Protein AF-A0A523Y2T8-F1 (afdb_monomer)

Radius of gyration: 13.85 Å; Cα contacts (8 Å, |Δi|>4): 231; chains: 1; bounding box: 34×37×37 Å

pLDDT: mean 83.24, std 12.33, range [34.12, 94.75]

Solvent-accessible surface area (backbone atoms only — not comparable to full-atom values): 6617 Å² total; per-residue (Å²): 135,90,60,98,78,76,68,60,61,27,39,35,57,41,94,87,45,48,75,43,42,19,54,47,38,13,48,10,80,31,60,77,90,44,76,58,39,51,42,73,76,41,52,96,28,22,53,56,77,61,41,58,32,53,87,90,57,58,82,54,63,56,59,65,64,44,72,39,52,80,44,52,70,37,52,63,50,28,36,47,69,48,35,74,79,51,95,49,68,71,67,72,93,48,26,51,23,34,30,31,31,27,69,92,77,43,34,33,33,36,81,88,46,58,61,132

Mean predicted aligned error: 6.36 Å

Foldseek 3Di:
DDDPVPDAQKWWQDPQQDTDGQLCQQCLVDDVVSVSHGDPPDDPSHFDHWDFADCVDAVQQPHGGQTDGPQFDHWDAFQLVNCVVDPHDYDPVRRQFIWTAGPVGIIITGPPHGDD

Structure (mmCIF, N/CA/C/O backbone):
data_AF-A0A523Y2T8-F1
#
_entry.id   AF-A0A523Y2T8-F1
#
loop_
_atom_site.group_PDB
_atom_site.id
_atom_site.type_symbol
_atom_site.label_atom_id
_atom_site.label_alt_id
_atom_site.label_comp_id
_atom_site.label_asym_id
_atom_site.label_entity_id
_atom_site.label_seq_id
_atom_site.pdbx_PDB_ins_code
_atom_site.Cartn_x
_atom_site.Cartn_y
_atom_site.Cartn_z
_atom_site.occupancy
_atom_site.B_iso_or_equiv
_atom_site.auth_seq_id
_atom_site.auth_comp_id
_atom_site.auth_asym_id
_atom_site.auth_atom_id
_atom_site.pdbx_PDB_model_num
ATOM 1 N N . MET A 1 1 ? 5.881 -22.801 -10.864 1.00 34.12 1 MET A N 1
ATOM 2 C CA . MET A 1 1 ? 5.944 -23.377 -9.504 1.00 34.12 1 MET A CA 1
ATOM 3 C C . MET A 1 1 ? 5.250 -22.388 -8.583 1.00 34.12 1 MET A C 1
ATOM 5 O O . MET A 1 1 ? 5.786 -21.308 -8.405 1.00 34.12 1 MET A O 1
ATOM 9 N N . HIS A 1 2 ? 4.042 -22.695 -8.105 1.00 41.12 2 HIS A N 1
ATOM 10 C CA . HIS A 1 2 ? 3.330 -21.857 -7.131 1.00 41.12 2 HIS A CA 1
ATOM 11 C C . HIS A 1 2 ? 3.760 -22.307 -5.731 1.00 41.12 2 HIS A C 1
ATOM 13 O O . HIS A 1 2 ? 3.395 -23.403 -5.299 1.00 41.12 2 HIS A O 1
ATOM 19 N N . ASN A 1 3 ? 4.606 -21.519 -5.069 1.00 38.88 3 ASN A N 1
ATOM 20 C CA . ASN A 1 3 ? 5.021 -21.781 -3.693 1.00 38.88 3 ASN A CA 1
ATOM 21 C C . ASN A 1 3 ? 3.947 -21.259 -2.736 1.00 38.88 3 ASN A C 1
ATOM 23 O O . ASN A 1 3 ? 3.418 -20.173 -2.915 1.00 38.88 3 ASN A O 1
ATOM 27 N N . LYS A 1 4 ? 3.650 -22.027 -1.688 1.00 43.31 4 LYS A N 1
ATOM 28 C CA . LYS A 1 4 ? 2.615 -21.754 -0.673 1.00 43.31 4 LYS A CA 1
ATOM 29 C C . LYS A 1 4 ? 2.871 -20.520 0.225 1.00 43.31 4 LYS A C 1
ATOM 31 O O . LYS A 1 4 ? 2.122 -20.316 1.174 1.00 43.31 4 LYS A O 1
ATOM 36 N N . ASP A 1 5 ? 3.850 -19.679 -0.109 1.00 51.97 5 ASP A N 1
ATOM 37 C CA . ASP A 1 5 ? 4.133 -18.368 0.505 1.00 51.97 5 ASP A CA 1
ATOM 38 C C . ASP A 1 5 ? 3.603 -17.188 -0.344 1.00 51.97 5 ASP A C 1
ATOM 40 O O . ASP A 1 5 ? 4.028 -16.046 -0.191 1.00 51.97 5 ASP A O 1
ATOM 44 N N . ASP A 1 6 ? 2.651 -17.452 -1.245 1.00 68.31 6 ASP A N 1
ATOM 45 C CA . ASP A 1 6 ? 2.095 -16.512 -2.234 1.00 68.31 6 ASP A CA 1
ATOM 46 C C . ASP A 1 6 ? 1.113 -15.476 -1.646 1.00 68.31 6 ASP A C 1
ATOM 48 O O . ASP A 1 6 ? 0.107 -15.108 -2.253 1.00 68.31 6 ASP A O 1
ATOM 52 N N . LYS A 1 7 ? 1.342 -15.020 -0.410 1.00 82.94 7 LYS A N 1
ATOM 53 C CA . LYS A 1 7 ? 0.533 -13.929 0.140 1.00 82.94 7 LYS A CA 1
ATOM 54 C C . LYS A 1 7 ? 1.023 -12.601 -0.433 1.00 82.94 7 LYS A C 1
ATOM 56 O O . LYS A 1 7 ? 2.237 -12.380 -0.479 1.00 82.94 7 LYS A O 1
ATOM 61 N N . PRO A 1 8 ? 0.110 -11.717 -0.864 1.00 89.38 8 PRO A N 1
ATOM 62 C CA . PRO A 1 8 ? 0.496 -10.414 -1.375 1.00 89.38 8 PRO A CA 1
ATOM 63 C C . PRO A 1 8 ? 1.223 -9.617 -0.291 1.00 89.38 8 PRO A C 1
ATOM 65 O O . PRO A 1 8 ? 0.806 -9.620 0.870 1.00 89.38 8 PRO A O 1
ATOM 68 N N . GLN A 1 9 ? 2.302 -8.932 -0.668 1.00 92.00 9 GLN A N 1
ATOM 69 C CA . GLN A 1 9 ? 3.004 -8.019 0.244 1.00 92.00 9 GLN A CA 1
ATOM 70 C C . GLN A 1 9 ? 2.264 -6.687 0.374 1.00 92.00 9 GLN A C 1
ATOM 72 O O . GLN A 1 9 ? 2.370 -6.011 1.391 1.00 92.00 9 GLN A O 1
ATOM 77 N N . ALA A 1 10 ? 1.480 -6.328 -0.639 1.00 93.88 10 ALA A N 1
ATOM 78 C CA . ALA A 1 10 ? 0.601 -5.174 -0.624 1.00 93.88 10 ALA A CA 1
ATOM 79 C C . ALA A 1 10 ? -0.665 -5.463 -1.434 1.00 93.88 10 ALA A C 1
ATOM 81 O O . ALA A 1 10 ? -0.653 -6.243 -2.387 1.00 93.88 10 ALA A O 1
ATOM 82 N N . LEU A 1 11 ? -1.755 -4.807 -1.051 1.00 94.56 11 LEU A N 1
ATOM 83 C CA . LEU A 1 11 ? -3.003 -4.773 -1.801 1.00 94.56 11 LEU A CA 1
ATOM 84 C C . LEU A 1 11 ? -3.244 -3.337 -2.255 1.00 94.56 11 LEU A C 1
ATOM 86 O O . LEU A 1 11 ? -3.333 -2.429 -1.431 1.00 94.56 11 LEU A O 1
ATOM 90 N N . PHE A 1 12 ? -3.345 -3.140 -3.561 1.00 93.25 12 PHE A N 1
ATOM 91 C CA . PHE A 1 12 ? -3.583 -1.851 -4.190 1.00 93.25 12 PHE A CA 1
ATOM 92 C C . PHE A 1 12 ? -5.080 -1.568 -4.269 1.00 93.25 12 PHE A C 1
ATOM 94 O O . PHE A 1 12 ? -5.849 -2.404 -4.744 1.00 93.25 12 PHE A O 1
ATOM 101 N N . LEU A 1 13 ? -5.464 -0.379 -3.813 1.00 92.56 13 LEU A N 1
ATOM 102 C CA . LEU A 1 13 ? -6.831 0.121 -3.750 1.00 92.56 13 LEU A CA 1
ATOM 103 C C . LEU A 1 13 ? -7.143 0.912 -5.028 1.00 92.56 13 LEU A C 1
ATOM 105 O O . LEU A 1 13 ? -6.472 1.908 -5.316 1.00 92.56 13 LEU A O 1
ATOM 109 N N . PHE A 1 14 ? -8.153 0.491 -5.789 1.00 89.00 14 PHE A N 1
ATOM 110 C CA . PHE A 1 14 ? -8.573 1.179 -7.011 1.00 89.00 14 PHE A CA 1
ATOM 111 C C . PHE A 1 14 ? -9.880 1.960 -6.825 1.00 89.00 14 PHE A C 1
ATOM 113 O O . PHE A 1 14 ? -10.778 1.492 -6.130 1.00 89.00 14 PHE A O 1
ATOM 120 N N . PRO A 1 15 ? -10.057 3.114 -7.499 1.00 84.81 15 PRO A N 1
ATOM 121 C CA . PRO A 1 15 ? -11.262 3.940 -7.363 1.00 84.81 15 PRO A CA 1
ATOM 122 C C . PRO A 1 15 ? -12.584 3.248 -7.726 1.00 84.81 15 PRO A C 1
ATOM 124 O O . PRO A 1 15 ? -13.643 3.758 -7.392 1.00 84.81 15 PRO A O 1
ATOM 127 N N . ASP A 1 16 ? -12.545 2.110 -8.419 1.00 86.44 16 ASP A N 1
ATOM 128 C CA . ASP A 1 16 ? -13.718 1.289 -8.737 1.00 86.44 16 ASP A CA 1
ATOM 129 C C . ASP A 1 16 ? -14.011 0.211 -7.672 1.00 86.44 16 ASP A C 1
ATOM 131 O O . ASP A 1 16 ? -14.852 -0.661 -7.887 1.00 86.44 16 ASP A O 1
ATOM 135 N N . GLY A 1 17 ? -13.311 0.248 -6.533 1.00 86.81 17 GLY A N 1
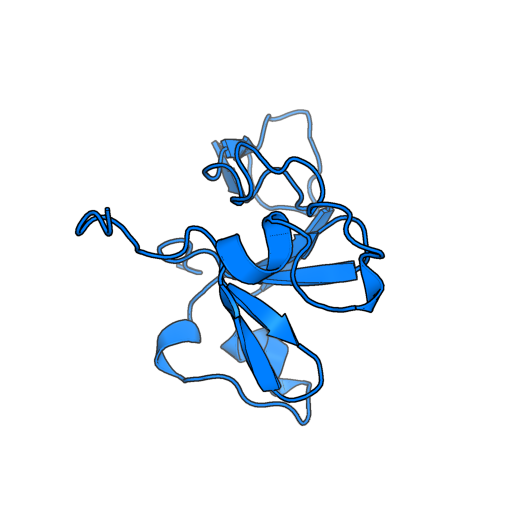ATOM 136 C CA . GLY A 1 17 ? -13.433 -0.716 -5.437 1.00 86.81 17 GLY A CA 1
ATOM 137 C C . GLY A 1 17 ? -12.663 -2.012 -5.650 1.00 86.81 17 GLY A C 1
ATOM 138 O O . GLY A 1 17 ? -12.728 -2.908 -4.807 1.00 86.81 17 GLY A O 1
ATOM 139 N N . LYS A 1 18 ? -11.913 -2.144 -6.751 1.00 90.06 18 LYS A N 1
ATOM 140 C CA . LYS A 1 18 ? -11.070 -3.320 -6.960 1.00 90.06 18 LYS A CA 1
ATOM 141 C C . LYS A 1 18 ? -9.851 -3.304 -6.050 1.00 90.06 18 LYS A C 1
ATOM 143 O O . LYS A 1 18 ? -9.262 -2.264 -5.752 1.00 90.06 18 LYS A O 1
ATOM 148 N N . LEU A 1 19 ? -9.447 -4.513 -5.681 1.00 91.38 19 LEU A N 1
ATOM 149 C CA . LEU A 1 19 ? -8.190 -4.801 -5.012 1.00 91.38 19 LEU A CA 1
ATOM 150 C C . LEU A 1 19 ? -7.310 -5.612 -5.950 1.00 91.38 19 LEU A C 1
ATOM 152 O O . LEU A 1 19 ? -7.730 -6.673 -6.413 1.00 91.38 19 LEU A O 1
ATOM 156 N N . LEU A 1 20 ? -6.094 -5.135 -6.201 1.00 91.81 20 LEU A N 1
ATOM 157 C CA . LEU A 1 20 ? -5.081 -5.904 -6.922 1.00 91.81 20 LEU A CA 1
ATOM 158 C C . LEU A 1 20 ? -3.911 -6.224 -5.998 1.00 91.81 20 LEU A C 1
ATOM 160 O O . LEU A 1 20 ? -3.505 -5.397 -5.184 1.00 91.81 20 LEU A O 1
ATOM 164 N N . SER A 1 21 ? -3.367 -7.428 -6.126 1.00 92.44 21 SER A N 1
ATOM 165 C CA . SER A 1 21 ? -2.155 -7.824 -5.418 1.00 92.44 21 SER A CA 1
ATOM 166 C C . SER A 1 21 ? -0.919 -7.136 -5.992 1.00 92.44 21 SER A C 1
ATOM 168 O O . SER A 1 21 ? -0.905 -6.655 -7.130 1.00 92.44 21 SER A O 1
ATOM 170 N N . ASP A 1 22 ? 0.141 -7.098 -5.192 1.00 91.81 22 ASP A N 1
ATOM 171 C CA . ASP A 1 22 ? 1.396 -6.478 -5.582 1.00 91.81 22 ASP A CA 1
ATOM 172 C C . ASP A 1 22 ? 2.062 -7.154 -6.778 1.00 91.81 22 ASP A C 1
ATOM 174 O O . ASP A 1 22 ? 2.659 -6.444 -7.568 1.00 91.81 22 ASP A O 1
ATOM 178 N N . ASP A 1 23 ? 1.930 -8.465 -6.990 1.00 90.38 23 ASP A N 1
ATOM 179 C CA . ASP A 1 23 ? 2.431 -9.099 -8.220 1.00 90.38 23 ASP A CA 1
ATOM 180 C C . ASP A 1 23 ? 1.726 -8.583 -9.469 1.00 90.38 23 ASP A C 1
ATOM 182 O O . ASP A 1 23 ? 2.381 -8.334 -10.476 1.00 90.38 23 ASP A O 1
ATOM 186 N N . LEU A 1 24 ? 0.409 -8.379 -9.424 1.00 89.19 24 LEU A N 1
ATOM 187 C CA . LEU A 1 24 ? -0.335 -7.906 -10.589 1.00 89.19 24 LEU A CA 1
ATOM 188 C C . LEU A 1 24 ? 0.044 -6.470 -10.944 1.00 89.19 24 LEU A C 1
ATOM 190 O O . LEU A 1 24 ? 0.147 -6.153 -12.129 1.00 89.19 24 LEU A O 1
ATOM 194 N N . VAL A 1 25 ? 0.273 -5.634 -9.924 1.00 88.88 25 VAL A N 1
ATOM 195 C CA . VAL A 1 25 ? 0.624 -4.218 -10.097 1.00 88.88 25 VAL A CA 1
ATOM 196 C C . VAL A 1 25 ? 2.108 -4.017 -10.380 1.00 88.88 25 VAL A C 1
ATOM 198 O O . VAL A 1 25 ? 2.502 -3.362 -11.343 1.00 88.88 25 VAL A O 1
ATOM 201 N N . CYS A 1 26 ? 2.961 -4.591 -9.545 1.00 89.56 26 CYS A N 1
ATOM 202 C CA . CYS A 1 26 ? 4.393 -4.351 -9.580 1.00 89.56 26 CYS A CA 1
ATOM 203 C C . CYS A 1 26 ? 5.127 -5.159 -10.651 1.00 89.56 26 CYS A C 1
ATOM 205 O O . CYS A 1 26 ? 6.238 -4.778 -10.997 1.00 89.56 26 CYS A O 1
ATOM 207 N N . SER A 1 27 ? 4.523 -6.190 -11.248 1.00 86.31 27 SER A N 1
ATOM 208 C CA . SER A 1 27 ? 5.070 -6.828 -12.458 1.00 86.31 27 SER A CA 1
ATOM 209 C C . SER A 1 27 ? 4.934 -5.966 -13.717 1.00 86.31 27 SER A C 1
ATOM 211 O O . SER A 1 27 ? 5.559 -6.272 -14.729 1.00 86.31 27 SER A O 1
ATOM 213 N N . GLY A 1 28 ? 4.113 -4.910 -13.675 1.00 80.19 28 GLY A N 1
ATOM 214 C CA . GLY A 1 28 ? 3.782 -4.088 -14.839 1.00 80.19 28 GLY A CA 1
ATOM 215 C C . GLY A 1 28 ? 2.734 -4.709 -15.769 1.00 80.19 28 GLY A C 1
ATOM 216 O O . GLY A 1 28 ? 2.427 -4.123 -16.803 1.00 80.19 28 GLY A O 1
ATOM 217 N N . ILE A 1 29 ? 2.156 -5.867 -15.423 1.00 77.50 29 ILE A N 1
ATOM 218 C CA . ILE A 1 29 ? 1.115 -6.533 -16.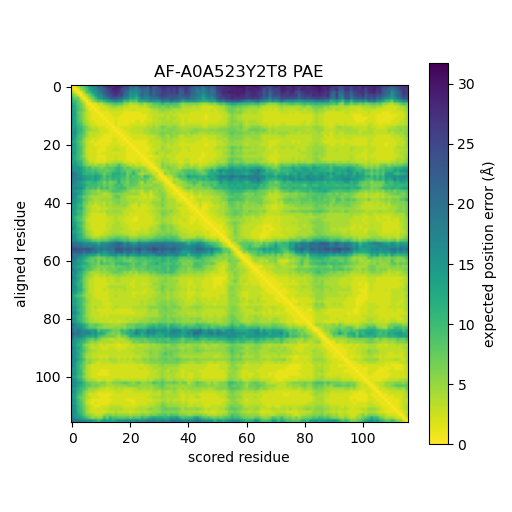228 1.00 77.50 29 ILE A CA 1
ATOM 219 C C . ILE A 1 29 ? -0.205 -5.744 -16.200 1.00 77.50 29 ILE A C 1
ATOM 221 O O . ILE A 1 29 ? -0.912 -5.664 -17.203 1.00 77.50 29 ILE A O 1
ATOM 225 N N . SER A 1 30 ? -0.548 -5.158 -15.055 1.00 72.44 30 SER A N 1
ATOM 226 C CA . SER A 1 30 ? -1.772 -4.386 -14.828 1.00 72.44 30 SER A CA 1
ATOM 227 C C . SER A 1 30 ? -1.487 -3.300 -13.787 1.00 72.44 30 SER A C 1
ATOM 229 O O . SER A 1 30 ? -0.592 -3.491 -12.983 1.00 72.44 30 SER A O 1
ATOM 231 N N . PRO A 1 31 ? -2.208 -2.171 -13.719 1.00 69.69 31 PRO A N 1
ATOM 232 C CA . PRO A 1 31 ? -3.170 -1.657 -14.690 1.00 69.69 31 PRO A CA 1
ATOM 233 C C . PRO A 1 31 ? -2.482 -1.102 -15.945 1.00 69.69 31 PRO A C 1
ATOM 235 O O . PRO A 1 31 ? -1.322 -0.699 -15.911 1.00 69.69 31 PRO A O 1
ATOM 238 N N . SER A 1 32 ? -3.232 -0.984 -17.044 1.00 61.44 32 SER A N 1
ATOM 239 C CA . SER A 1 32 ? -2.755 -0.465 -18.341 1.00 61.44 32 SER A CA 1
ATOM 240 C C . SER A 1 32 ? -2.082 0.913 -18.248 1.00 61.44 32 SER A C 1
ATOM 242 O O . SER A 1 32 ? -1.232 1.243 -19.070 1.00 61.44 32 SER A O 1
ATOM 244 N N . GLY A 1 33 ? -2.438 1.706 -17.230 1.00 67.19 33 GLY A N 1
ATOM 245 C CA . GLY A 1 33 ? -1.856 3.023 -16.951 1.00 67.19 33 GLY A CA 1
ATOM 246 C C . GLY A 1 33 ? -0.389 3.005 -16.509 1.00 67.19 33 GLY A C 1
ATOM 247 O O . GLY A 1 33 ? 0.221 4.064 -16.420 1.00 67.19 33 GLY A O 1
ATOM 248 N N . LEU A 1 34 ? 0.186 1.828 -16.249 1.00 68.12 34 LEU A N 1
ATOM 249 C CA . LEU A 1 34 ? 1.615 1.667 -15.982 1.00 68.12 34 LEU A CA 1
ATOM 250 C C . LEU A 1 34 ? 2.467 1.520 -17.251 1.00 68.12 34 LEU A C 1
ATOM 252 O O . LEU A 1 34 ? 3.690 1.501 -17.148 1.00 68.12 34 LEU A O 1
ATOM 256 N N . GLU A 1 35 ? 1.866 1.421 -18.443 1.00 74.19 35 GLU A N 1
ATOM 257 C CA . GLU A 1 35 ? 2.587 1.246 -19.720 1.00 74.19 35 GLU A CA 1
ATOM 258 C C . GLU A 1 35 ? 3.566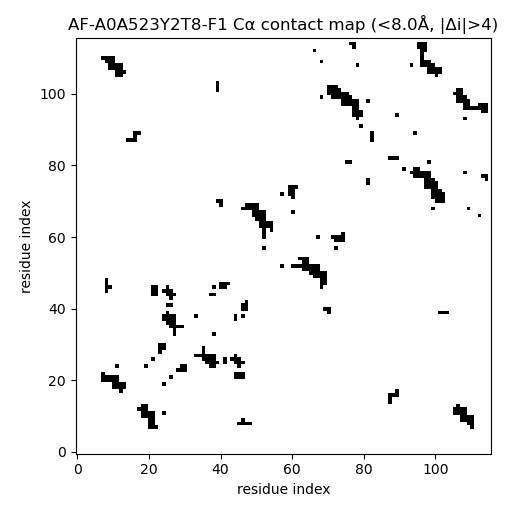 0.053 -19.723 1.00 74.19 35 GLU A C 1
ATOM 260 O O . GLU A 1 35 ? 4.628 0.103 -20.345 1.00 74.19 35 GLU A O 1
ATOM 265 N N . GLY A 1 36 ? 3.254 -1.013 -18.981 1.00 73.75 36 GLY A N 1
ATOM 266 C CA . GLY A 1 36 ? 4.153 -2.161 -18.829 1.00 73.75 36 GLY A CA 1
ATOM 267 C C . GLY A 1 36 ? 5.298 -1.951 -17.832 1.00 73.75 36 GLY A C 1
ATOM 268 O O . GLY A 1 36 ? 6.139 -2.835 -17.680 1.00 73.75 36 GLY A O 1
ATOM 269 N N . LYS A 1 37 ? 5.374 -0.795 -17.160 1.00 80.12 37 LYS A N 1
ATOM 270 C CA . LYS A 1 37 ? 6.413 -0.503 -16.166 1.00 80.12 37 LYS A CA 1
ATOM 271 C C . LYS A 1 37 ? 6.017 -1.056 -14.795 1.00 80.12 37 LYS A C 1
ATOM 273 O O . LYS A 1 37 ? 4.850 -0.981 -14.418 1.00 80.12 37 LYS A O 1
ATOM 278 N N . PRO A 1 38 ? 6.976 -1.570 -14.015 1.00 82.88 38 PRO A N 1
ATOM 279 C CA . PRO A 1 38 ? 6.708 -1.996 -12.652 1.00 82.88 38 PRO A CA 1
ATOM 280 C C . PRO A 1 38 ? 6.367 -0.803 -11.750 1.00 82.88 38 PRO A C 1
ATOM 282 O O . PRO A 1 38 ? 6.705 0.350 -12.043 1.00 82.88 38 PRO A O 1
ATOM 285 N N . CYS A 1 39 ? 5.744 -1.092 -10.609 1.00 84.44 39 CYS A N 1
ATOM 286 C CA . CYS A 1 39 ? 5.506 -0.088 -9.578 1.00 84.44 39 CYS A CA 1
ATOM 287 C C . CYS A 1 39 ? 6.851 0.464 -9.041 1.00 84.44 39 CYS A C 1
ATOM 289 O O . CYS A 1 39 ? 7.874 -0.233 -9.085 1.00 84.44 39 CYS A O 1
ATOM 291 N N . PRO A 1 40 ? 6.898 1.707 -8.522 1.00 80.88 40 PRO A N 1
ATOM 292 C CA . PRO A 1 40 ? 8.126 2.273 -7.974 1.00 80.88 40 PRO A CA 1
ATOM 293 C C . PRO A 1 40 ? 8.711 1.386 -6.874 1.00 80.88 40 PRO A C 1
ATOM 295 O O . PRO A 1 40 ? 7.979 0.948 -5.990 1.00 80.88 40 PRO A O 1
ATOM 298 N N . PHE A 1 41 ? 10.033 1.193 -6.904 1.00 84.69 41 PHE A N 1
ATOM 299 C CA . PHE A 1 41 ? 10.778 0.337 -5.972 1.00 84.69 41 PHE A CA 1
ATOM 300 C C . PHE A 1 41 ? 10.462 -1.160 -6.076 1.00 84.69 41 PHE A C 1
ATOM 302 O O . PHE A 1 41 ? 10.868 -1.902 -5.194 1.00 84.69 41 PHE A O 1
ATOM 309 N N . SER A 1 42 ? 9.777 -1.630 -7.125 1.00 87.62 42 SER A N 1
ATOM 310 C CA . SER A 1 42 ? 9.536 -3.066 -7.278 1.00 87.62 42 SER A CA 1
ATOM 311 C C . SER A 1 42 ? 10.834 -3.875 -7.339 1.00 87.62 42 SER A C 1
ATOM 313 O O . SER A 1 42 ? 11.761 -3.538 -8.078 1.00 87.62 42 SER A O 1
ATOM 315 N N . GLU A 1 43 ? 10.847 -4.995 -6.620 1.00 88.94 43 GLU A N 1
ATOM 316 C CA . GLU A 1 43 ? 11.900 -6.004 -6.665 1.00 88.94 43 GLU A CA 1
ATOM 317 C C . GLU A 1 43 ? 11.300 -7.313 -7.185 1.00 88.94 43 GLU A C 1
ATOM 319 O O . GLU A 1 43 ? 10.359 -7.856 -6.607 1.00 88.94 43 GLU 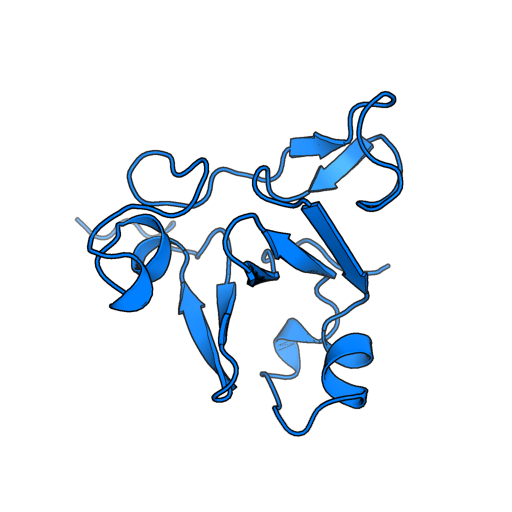A O 1
ATOM 324 N N . GLY A 1 44 ? 11.797 -7.805 -8.324 1.00 87.31 44 GLY A N 1
ATOM 325 C CA . GLY A 1 44 ? 11.309 -9.054 -8.921 1.00 87.31 44 GLY A CA 1
ATOM 326 C C . GLY A 1 44 ? 9.819 -9.048 -9.296 1.00 87.31 44 GLY A C 1
ATOM 327 O O . GLY A 1 44 ? 9.195 -10.104 -9.296 1.00 87.31 44 GLY A O 1
ATOM 328 N N . GLY A 1 45 ? 9.236 -7.877 -9.583 1.00 87.62 45 GLY A N 1
ATOM 329 C CA . GLY A 1 45 ? 7.815 -7.735 -9.918 1.00 87.62 45 GLY A CA 1
ATOM 330 C C . GLY A 1 45 ? 6.874 -7.726 -8.709 1.00 87.62 45 GLY A C 1
ATOM 331 O O . GLY A 1 45 ? 5.664 -7.827 -8.880 1.00 87.62 45 GLY A O 1
ATOM 332 N N . ARG A 1 46 ? 7.407 -7.611 -7.489 1.00 90.75 46 ARG A N 1
ATO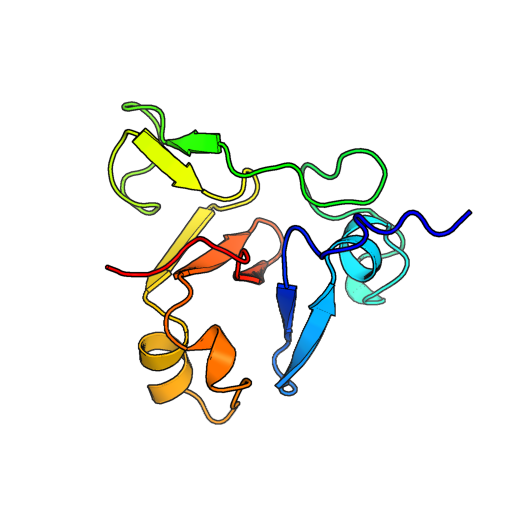M 333 C CA . ARG A 1 46 ? 6.643 -7.515 -6.237 1.00 90.75 46 ARG A CA 1
ATOM 334 C C . ARG A 1 46 ? 6.925 -6.189 -5.545 1.00 90.75 46 ARG A C 1
ATOM 336 O O . ARG A 1 46 ? 7.900 -5.505 -5.874 1.00 90.75 46 ARG A O 1
ATOM 343 N N . MET A 1 47 ? 6.070 -5.821 -4.598 1.00 91.38 47 MET A N 1
ATOM 344 C CA . MET A 1 47 ? 6.387 -4.741 -3.663 1.00 91.38 47 MET A CA 1
ATOM 345 C C . MET A 1 47 ? 7.445 -5.266 -2.682 1.00 91.38 47 MET A C 1
ATOM 347 O O . MET A 1 47 ? 7.284 -6.395 -2.221 1.00 91.38 47 MET A O 1
ATOM 351 N N . PRO A 1 48 ? 8.512 -4.516 -2.352 1.00 91.62 48 PRO A N 1
ATOM 352 C CA . PRO A 1 48 ? 9.428 -4.933 -1.300 1.00 91.62 48 PRO A CA 1
ATOM 353 C C . PRO A 1 48 ? 8.759 -4.878 0.071 1.00 91.62 48 PRO A C 1
ATOM 355 O O . PRO A 1 48 ? 7.766 -4.176 0.287 1.00 91.62 48 PRO A O 1
ATOM 358 N N . ARG A 1 49 ? 9.363 -5.575 1.034 1.00 91.50 49 ARG A N 1
ATOM 359 C CA . ARG A 1 49 ? 8.866 -5.580 2.409 1.00 91.50 49 ARG A CA 1
ATOM 360 C C . ARG A 1 49 ? 8.904 -4.172 3.015 1.00 91.50 49 ARG A C 1
ATOM 362 O O . ARG A 1 49 ? 9.814 -3.403 2.694 1.00 91.50 49 ARG A O 1
ATOM 369 N N . PRO A 1 50 ? 7.965 -3.852 3.923 1.00 91.94 50 PRO A N 1
ATOM 370 C CA . PRO A 1 50 ? 8.016 -2.619 4.691 1.00 91.94 50 PRO A CA 1
ATOM 371 C C . PRO A 1 50 ? 9.353 -2.433 5.404 1.00 91.94 50 PRO A C 1
ATOM 373 O O . PRO A 1 50 ? 9.938 -3.392 5.911 1.00 91.94 50 PRO A O 1
ATOM 376 N N . GLN A 1 51 ? 9.803 -1.187 5.458 1.00 90.94 51 GLN A N 1
ATOM 377 C CA . GLN A 1 51 ? 11.050 -0.774 6.091 1.00 90.94 51 GLN A CA 1
ATOM 378 C C . GLN A 1 51 ? 10.743 0.241 7.196 1.00 90.94 51 GLN A C 1
ATOM 380 O O . GLN A 1 51 ? 9.737 0.949 7.094 1.00 90.94 51 GLN A O 1
ATOM 385 N N . PRO A 1 52 ? 11.556 0.305 8.261 1.00 90.19 52 PRO A N 1
ATOM 386 C CA . PRO A 1 52 ? 11.363 1.291 9.315 1.00 90.19 52 PRO A CA 1
ATOM 387 C C . PRO A 1 52 ? 11.544 2.714 8.773 1.00 90.19 52 PRO A C 1
ATOM 389 O O . PRO A 1 52 ? 12.395 2.958 7.919 1.00 90.19 52 PRO A O 1
ATOM 392 N N . ILE A 1 53 ? 10.759 3.660 9.285 1.00 86.50 53 ILE A N 1
ATOM 393 C CA . ILE A 1 53 ? 10.952 5.086 9.013 1.00 86.50 53 ILE A CA 1
ATOM 394 C C . ILE A 1 53 ? 12.242 5.558 9.697 1.00 86.50 53 ILE A C 1
ATOM 396 O O . ILE A 1 53 ? 12.328 5.554 10.932 1.00 86.50 53 ILE A O 1
ATOM 400 N N . ASP A 1 54 ? 13.215 6.030 8.913 1.00 80.50 54 ASP A N 1
ATOM 401 C CA . ASP A 1 54 ? 14.402 6.700 9.455 1.00 80.50 54 ASP A CA 1
ATOM 402 C C . ASP A 1 54 ? 14.004 8.028 10.112 1.00 80.50 54 ASP A C 1
ATOM 404 O O . ASP A 1 54 ? 13.181 8.766 9.563 1.00 80.50 54 ASP A O 1
ATOM 408 N N . GLU A 1 55 ? 14.640 8.388 11.234 1.00 62.47 55 GLU A N 1
ATOM 409 C CA . GLU A 1 55 ? 14.365 9.625 11.994 1.00 62.47 55 GLU A CA 1
ATOM 410 C C . GLU A 1 55 ? 14.414 10.903 11.137 1.00 62.47 55 GLU A C 1
ATOM 412 O O . GLU A 1 55 ? 13.708 11.875 11.404 1.00 62.47 55 GLU A O 1
ATOM 417 N N . ALA A 1 56 ? 15.211 10.901 10.067 1.00 61.78 56 ALA A N 1
ATOM 418 C CA . ALA A 1 56 ? 15.362 12.034 9.157 1.00 61.78 56 ALA A CA 1
ATOM 419 C C . ALA A 1 56 ? 14.266 12.122 8.075 1.00 61.78 56 ALA A C 1
ATOM 421 O O . ALA A 1 56 ? 14.233 13.083 7.300 1.00 61.78 56 ALA A O 1
ATOM 422 N N . SER A 1 57 ? 13.389 11.121 7.959 1.00 59.84 57 SER A N 1
ATOM 423 C CA . SER A 1 57 ? 12.601 10.895 6.750 1.00 59.84 57 SER A CA 1
ATOM 424 C C . SER A 1 57 ? 11.089 10.946 6.989 1.00 59.84 57 SER A C 1
ATOM 426 O O . SER A 1 57 ? 10.421 9.965 7.271 1.00 59.84 57 SER A O 1
ATOM 428 N N . LYS A 1 58 ? 10.532 12.134 6.719 1.00 64.25 58 LYS A N 1
ATOM 429 C CA . LYS A 1 58 ? 9.115 12.385 6.390 1.00 64.25 58 LYS A CA 1
ATOM 430 C C . LYS A 1 58 ? 8.123 12.170 7.554 1.00 64.25 58 LYS A C 1
ATOM 432 O O . LYS A 1 58 ? 7.448 11.144 7.599 1.00 64.25 58 LYS A O 1
ATOM 437 N N . PRO A 1 59 ? 7.845 13.214 8.362 1.00 64.44 59 PRO A N 1
ATOM 438 C CA . PRO A 1 59 ? 6.786 13.180 9.387 1.00 64.44 59 PRO A CA 1
ATOM 439 C C . PRO A 1 59 ? 5.373 12.887 8.841 1.00 64.44 59 PRO A C 1
ATOM 441 O O . PRO A 1 59 ? 4.443 12.675 9.605 1.00 64.44 59 PRO A O 1
ATOM 444 N N . ARG A 1 60 ? 5.192 12.870 7.513 1.00 79.38 60 ARG A N 1
ATOM 445 C CA . ARG A 1 60 ? 3.929 12.539 6.834 1.00 79.38 60 ARG A CA 1
ATOM 446 C C . ARG A 1 60 ? 3.647 11.034 6.722 1.00 79.38 60 ARG A C 1
ATOM 448 O O . ARG A 1 60 ? 2.619 10.670 6.158 1.00 79.38 60 ARG A O 1
ATOM 455 N N . LEU A 1 61 ? 4.566 10.177 7.171 1.00 81.88 61 LEU A N 1
ATOM 456 C CA . LEU A 1 61 ? 4.441 8.718 7.071 1.00 81.88 61 LEU A CA 1
ATOM 457 C C . LEU A 1 61 ? 4.149 8.020 8.402 1.00 81.88 61 LEU A C 1
ATOM 459 O O . LEU A 1 61 ? 3.679 6.887 8.375 1.00 81.88 61 LEU A O 1
ATOM 463 N N . GLY A 1 62 ? 4.405 8.681 9.531 1.00 81.00 62 GLY A N 1
ATOM 464 C CA . GLY A 1 62 ? 4.295 8.093 10.865 1.00 81.00 62 GLY A CA 1
ATOM 465 C C . GLY A 1 62 ? 5.485 8.465 11.745 1.00 81.00 62 GLY A C 1
ATOM 466 O O . GLY A 1 62 ? 6.213 9.41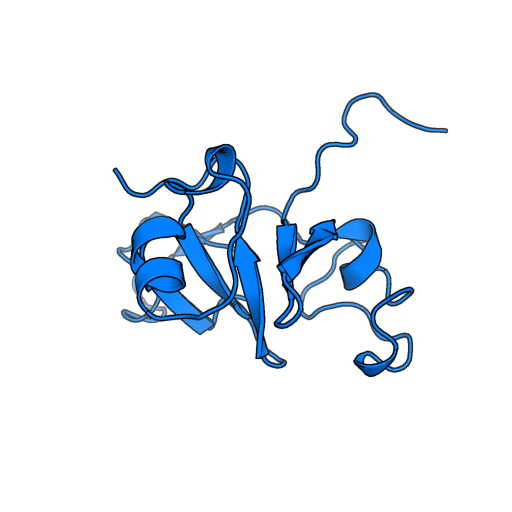9 11.450 1.00 81.00 62 GLY A O 1
ATOM 467 N N . GLN A 1 63 ? 5.665 7.719 12.833 1.00 82.00 63 GLN A N 1
ATOM 468 C CA . GLN A 1 63 ? 6.776 7.899 13.766 1.00 82.00 63 GLN A CA 1
ATOM 469 C C . GLN A 1 63 ? 8.023 7.127 13.318 1.00 82.00 63 GLN A C 1
ATOM 471 O O . GLN A 1 63 ? 7.936 6.151 12.574 1.00 82.00 63 GLN A O 1
ATOM 476 N N . SER A 1 64 ? 9.204 7.545 13.783 1.00 83.88 64 SER A N 1
ATOM 477 C CA . SER A 1 64 ? 10.430 6.801 13.483 1.00 83.88 64 SER A CA 1
ATOM 478 C C . SER A 1 64 ? 10.373 5.382 14.054 1.00 83.88 64 SER A C 1
ATOM 480 O O . SER A 1 64 ? 9.841 5.156 15.139 1.00 83.88 64 SER A O 1
ATOM 482 N N . GLY A 1 65 ? 10.902 4.422 13.296 1.00 84.25 65 GLY A N 1
ATOM 483 C CA . GLY A 1 65 ? 10.856 3.001 13.633 1.00 84.25 65 GLY A CA 1
ATOM 484 C C . GLY A 1 65 ? 9.572 2.286 13.205 1.00 84.25 65 GLY A C 1
ATOM 485 O O . GLY A 1 65 ? 9.583 1.058 13.122 1.00 84.25 65 GLY A O 1
ATOM 486 N N . GLU A 1 66 ? 8.493 3.002 12.861 1.00 87.19 66 GLU A N 1
ATOM 487 C CA . GLU A 1 66 ? 7.311 2.367 12.270 1.00 87.19 66 GLU A CA 1
ATOM 488 C C . GLU A 1 66 ? 7.630 1.795 10.888 1.00 87.19 66 GLU A C 1
ATOM 490 O O . GLU A 1 66 ? 8.334 2.408 10.086 1.00 87.19 66 GLU A O 1
ATOM 495 N N . LEU A 1 67 ? 7.084 0.615 10.597 1.00 91.06 67 LEU A N 1
ATOM 496 C CA . LEU A 1 67 ? 7.239 -0.025 9.298 1.00 91.06 67 LEU A CA 1
ATOM 497 C C . LEU A 1 67 ? 6.313 0.620 8.265 1.00 91.06 67 LEU A C 1
ATOM 499 O O . LEU A 1 67 ? 5.104 0.695 8.475 1.00 91.06 67 LEU A O 1
ATOM 503 N N . VAL A 1 68 ? 6.869 1.009 7.118 1.00 91.19 68 VAL A N 1
ATOM 504 C CA . VAL A 1 68 ? 6.118 1.560 5.985 1.00 91.19 68 VAL A CA 1
ATOM 505 C C . VAL A 1 68 ? 6.568 0.955 4.660 1.00 91.19 68 VAL A C 1
ATOM 507 O O . VAL A 1 68 ? 7.732 0.576 4.510 1.00 91.19 68 VAL A O 1
ATOM 510 N N . PRO A 1 69 ? 5.673 0.855 3.662 1.00 91.44 69 PRO A N 1
ATOM 511 C CA . PRO A 1 69 ? 6.079 0.432 2.332 1.00 91.44 69 PRO A CA 1
ATOM 512 C C . PRO A 1 69 ? 7.063 1.456 1.736 1.00 91.44 69 PRO A C 1
ATOM 514 O O . PRO A 1 69 ? 6.827 2.663 1.837 1.00 91.44 69 PRO A O 1
ATOM 517 N N . PRO A 1 70 ? 8.145 1.021 1.068 1.00 88.75 70 PRO A N 1
ATOM 518 C CA . PRO A 1 70 ? 9.220 1.917 0.622 1.00 88.75 70 PRO A CA 1
ATOM 519 C C . PRO A 1 70 ? 8.765 2.953 -0.416 1.00 88.75 70 PRO A C 1
ATOM 521 O O . PRO A 1 70 ? 9.345 4.034 -0.533 1.00 88.75 70 PRO A O 1
ATOM 524 N N . CYS A 1 71 ? 7.694 2.664 -1.160 1.00 88.38 71 CYS A N 1
ATOM 525 C CA . CYS A 1 71 ? 7.127 3.605 -2.118 1.00 88.38 71 CYS A CA 1
ATOM 526 C C . CYS A 1 71 ? 6.312 4.739 -1.473 1.00 88.38 71 CYS A C 1
ATOM 528 O O . CYS A 1 71 ? 5.968 5.694 -2.183 1.00 88.38 71 CYS A O 1
ATOM 530 N N . ALA A 1 72 ? 5.998 4.645 -0.173 1.00 90.94 72 ALA A N 1
ATOM 531 C CA . ALA A 1 72 ? 5.087 5.549 0.511 1.00 90.94 72 ALA A CA 1
ATOM 532 C C . ALA A 1 72 ? 5.607 6.992 0.541 1.00 90.94 72 ALA A C 1
ATOM 534 O O . ALA A 1 72 ? 6.783 7.289 0.793 1.00 90.94 72 ALA A O 1
ATOM 535 N N . VAL A 1 73 ? 4.688 7.917 0.289 1.00 90.12 73 VAL A N 1
ATOM 536 C CA . VAL A 1 73 ? 4.912 9.363 0.387 1.00 90.12 73 VAL A CA 1
ATOM 537 C C . VAL A 1 73 ? 3.966 10.040 1.374 1.00 90.12 73 VAL A C 1
ATOM 539 O O . VAL A 1 73 ? 4.287 11.128 1.845 1.00 90.12 73 VAL A O 1
ATOM 542 N N . GLU A 1 74 ? 2.836 9.407 1.695 1.00 90.81 74 GLU A N 1
ATOM 543 C CA . GLU A 1 74 ? 1.792 9.956 2.562 1.00 90.81 74 GLU A CA 1
ATOM 544 C C . GLU A 1 74 ? 0.985 8.821 3.216 1.00 90.81 74 GLU A C 1
ATOM 546 O O . GLU A 1 74 ? 0.725 7.799 2.572 1.00 90.81 74 GLU A O 1
ATOM 551 N N . TYR A 1 75 ? 0.617 9.001 4.487 1.00 91.19 75 TYR A N 1
ATOM 552 C CA . TYR A 1 75 ? -0.259 8.121 5.267 1.00 91.19 75 TYR A CA 1
ATOM 553 C C . TYR A 1 75 ? -1.642 8.765 5.432 1.00 91.19 75 TYR A C 1
ATOM 555 O O . TYR A 1 75 ? -1.731 9.954 5.735 1.00 91.19 75 TYR A O 1
ATOM 563 N N . PHE A 1 76 ? -2.710 7.987 5.236 1.00 89.88 76 PHE A N 1
ATOM 564 C CA . PHE A 1 76 ? -4.095 8.478 5.234 1.00 89.88 76 PHE A CA 1
ATOM 565 C C . PHE A 1 76 ? -4.948 8.020 6.426 1.00 89.88 76 PHE A C 1
ATOM 567 O O . PHE A 1 76 ? -6.126 8.365 6.476 1.00 89.88 76 PHE A O 1
ATOM 574 N N . GLY A 1 77 ? -4.383 7.281 7.381 1.00 90.19 77 GLY A N 1
ATOM 575 C CA . GLY A 1 77 ? -5.161 6.625 8.437 1.00 90.19 77 GLY A CA 1
ATOM 576 C C . GLY A 1 77 ? -5.460 5.159 8.117 1.00 90.19 77 GLY A C 1
ATOM 577 O O . GLY A 1 77 ? -4.941 4.596 7.148 1.00 90.19 77 GLY A O 1
ATOM 578 N N . SER A 1 78 ? -6.311 4.539 8.926 1.00 92.12 78 SER A N 1
ATOM 579 C CA . SER A 1 78 ? -6.924 3.237 8.661 1.00 92.12 78 SER A CA 1
ATOM 580 C C . SER A 1 78 ? -7.856 3.280 7.458 1.00 92.12 78 SER A C 1
ATOM 582 O O . SER A 1 78 ? -8.417 4.318 7.096 1.00 92.12 78 SER A O 1
ATOM 584 N N . LEU A 1 79 ? -8.049 2.113 6.845 1.00 91.38 79 LEU A N 1
ATOM 585 C CA . LEU A 1 79 ? -8.935 1.955 5.703 1.00 91.38 79 LEU A CA 1
ATOM 586 C C . LEU A 1 79 ? -10.377 2.329 6.042 1.00 91.38 79 LEU A C 1
ATOM 588 O O . LEU A 1 79 ? -11.013 2.977 5.219 1.00 91.38 79 LEU A O 1
ATOM 592 N N . ASP A 1 80 ? -10.868 1.996 7.237 1.00 91.06 80 ASP A N 1
ATOM 593 C CA . ASP A 1 80 ? -12.217 2.366 7.680 1.00 91.06 80 ASP A CA 1
ATOM 594 C C . ASP A 1 80 ? -12.397 3.879 7.806 1.00 91.06 80 ASP A C 1
ATOM 596 O O . ASP A 1 80 ? -13.364 4.435 7.276 1.00 91.06 80 ASP A O 1
ATOM 600 N N . ALA A 1 81 ? -11.441 4.562 8.442 1.00 88.62 81 ALA A N 1
ATOM 601 C CA . ALA A 1 81 ? -11.464 6.016 8.548 1.00 88.62 81 ALA A CA 1
ATOM 602 C C . ALA A 1 81 ? -11.399 6.669 7.160 1.00 88.62 81 ALA A C 1
ATOM 604 O O . ALA A 1 81 ? -12.188 7.564 6.857 1.00 88.62 81 ALA A O 1
ATOM 605 N N . TRP A 1 82 ? -10.519 6.177 6.287 1.00 87.62 82 TRP A N 1
ATOM 606 C CA . TRP A 1 82 ? -10.349 6.711 4.939 1.00 87.62 82 TRP A CA 1
ATOM 607 C C . TRP A 1 82 ? -11.570 6.465 4.033 1.00 87.62 82 TRP A C 1
ATOM 609 O O . TRP A 1 82 ? -12.020 7.386 3.350 1.00 87.62 82 TRP A O 1
ATOM 619 N N . GLN A 1 83 ? -12.155 5.260 4.048 1.00 86.25 83 GLN A N 1
ATOM 620 C CA . GLN A 1 83 ? -13.306 4.916 3.201 1.00 86.25 83 GLN A CA 1
ATOM 621 C C . GLN A 1 83 ? -14.619 5.536 3.689 1.00 86.25 83 GLN A C 1
ATOM 623 O O . GLN A 1 83 ? -15.520 5.748 2.884 1.00 86.25 83 GLN A O 1
ATOM 628 N N . SER A 1 84 ? -14.728 5.885 4.978 1.00 75.62 84 SER A N 1
ATOM 629 C CA . SER A 1 84 ? -15.901 6.593 5.514 1.00 75.62 84 SER A CA 1
ATOM 630 C C . SER A 1 84 ? -16.167 7.945 4.831 1.00 75.62 84 SER A C 1
ATOM 632 O O . SER A 1 84 ? -17.296 8.433 4.848 1.00 75.62 84 SER A O 1
ATOM 634 N N . ALA A 1 85 ? -15.149 8.525 4.185 1.00 70.25 85 ALA A N 1
ATOM 635 C CA . ALA A 1 85 ? -15.245 9.765 3.422 1.00 70.25 85 ALA A CA 1
ATOM 636 C C . ALA A 1 85 ? -15.579 9.562 1.928 1.00 70.25 85 ALA A C 1
ATOM 638 O O . ALA A 1 85 ? -15.765 10.546 1.212 1.00 70.25 85 ALA A O 1
ATOM 639 N N . GLY A 1 86 ? -15.624 8.317 1.437 1.00 70.44 86 GLY A N 1
ATOM 640 C CA . GLY A 1 86 ? -15.790 7.985 0.020 1.00 70.44 86 GLY A CA 1
ATOM 641 C C . GLY A 1 86 ? -17.035 7.146 -0.288 1.00 70.44 86 GLY A C 1
ATOM 642 O O . GLY A 1 86 ? -17.671 6.574 0.591 1.00 70.44 86 GLY A O 1
ATOM 643 N N . GLU A 1 87 ? -17.376 7.045 -1.576 1.00 76.00 87 GLU A N 1
ATOM 644 C CA . GLU A 1 87 ? -18.462 6.171 -2.062 1.00 76.00 87 GLU A CA 1
ATOM 645 C C . GLU A 1 87 ? -18.016 4.708 -2.251 1.00 76.00 87 GLU A C 1
ATOM 647 O O . GLU A 1 87 ? -18.841 3.800 -2.357 1.00 76.00 87 GLU A O 1
ATOM 652 N N . VAL A 1 88 ? -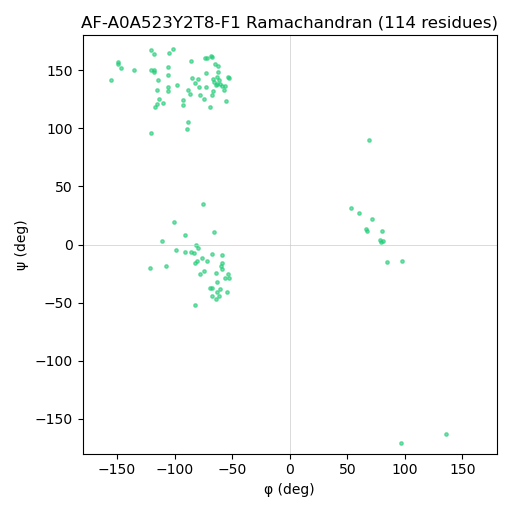16.702 4.467 -2.284 1.00 83.50 88 VAL A N 1
ATOM 653 C CA . VAL A 1 88 ? -16.095 3.157 -2.539 1.00 83.50 88 VAL A CA 1
ATOM 654 C C . VAL A 1 88 ? -15.926 2.394 -1.232 1.00 83.50 88 VAL A C 1
ATOM 656 O O . VAL A 1 88 ? -15.389 2.932 -0.267 1.00 83.50 88 VAL A O 1
ATOM 659 N N . ARG A 1 89 ? -16.334 1.121 -1.215 1.00 86.38 89 ARG A N 1
ATOM 660 C CA . ARG A 1 89 ? -16.188 0.240 -0.050 1.00 86.38 89 ARG A CA 1
ATOM 661 C C . ARG A 1 89 ? -15.252 -0.918 -0.345 1.00 86.38 89 ARG A C 1
ATOM 663 O O . ARG A 1 89 ? -15.412 -1.604 -1.353 1.00 86.38 89 ARG A O 1
ATOM 670 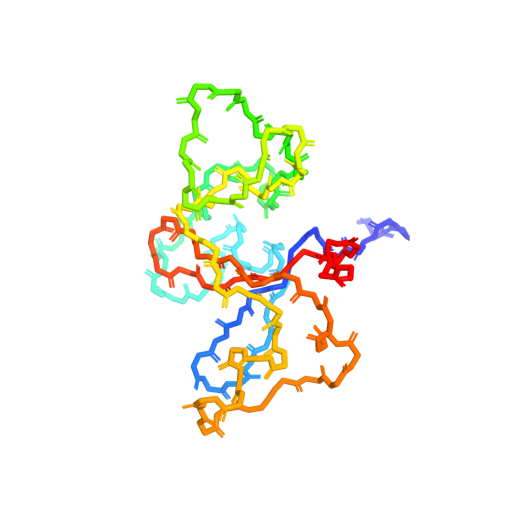N N . TYR A 1 90 ? -14.326 -1.156 0.573 1.00 90.00 90 TYR A N 1
ATOM 671 C CA . TYR A 1 90 ? -13.423 -2.299 0.556 1.00 90.00 90 TYR A CA 1
ATOM 672 C C . TYR A 1 90 ? -13.855 -3.338 1.605 1.00 90.00 90 TYR A C 1
ATOM 674 O O . TYR A 1 90 ? -14.670 -3.033 2.477 1.00 90.00 90 TYR A O 1
ATOM 682 N N . PRO A 1 91 ? -13.350 -4.584 1.537 1.00 90.19 91 PRO A N 1
ATOM 683 C CA . PRO A 1 91 ? -13.691 -5.621 2.504 1.00 90.19 91 PRO A CA 1
ATOM 684 C C . PRO A 1 91 ? -13.367 -5.211 3.947 1.00 90.19 91 PRO A C 1
ATOM 686 O O . PRO A 1 91 ? -12.241 -4.807 4.236 1.00 90.19 91 PRO A O 1
ATOM 689 N N . GLU A 1 92 ? -14.314 -5.420 4.866 1.00 87.75 92 GLU A N 1
ATOM 690 C CA . GLU A 1 92 ? -14.192 -5.063 6.294 1.00 87.75 92 GLU A CA 1
ATOM 691 C C . GLU A 1 92 ? -12.965 -5.691 6.974 1.00 87.75 92 GLU A C 1
ATOM 693 O O . GLU A 1 92 ? -12.366 -5.103 7.869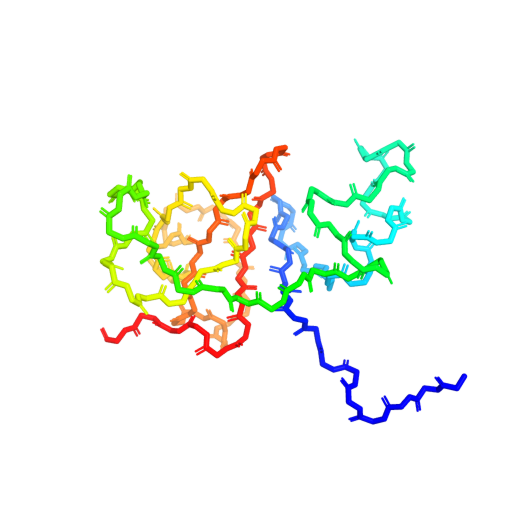 1.00 87.75 92 GLU A O 1
ATOM 698 N N . ALA A 1 93 ? -12.515 -6.861 6.507 1.00 89.50 93 ALA A N 1
ATOM 699 C CA . ALA A 1 93 ? -11.310 -7.520 7.016 1.00 89.50 93 ALA A CA 1
ATOM 700 C C . ALA A 1 93 ? -10.025 -6.678 6.859 1.00 89.50 93 ALA A C 1
ATOM 702 O O . ALA A 1 93 ? -9.022 -6.961 7.518 1.00 89.50 93 ALA A O 1
ATOM 703 N N . LEU A 1 94 ? -10.043 -5.674 5.977 1.00 90.94 94 LEU A N 1
ATOM 704 C CA . LEU A 1 94 ? -8.944 -4.740 5.741 1.00 90.94 94 LEU A CA 1
ATOM 705 C C . LEU A 1 94 ? -9.129 -3.407 6.483 1.00 90.94 94 LEU A C 1
ATOM 707 O O . LEU A 1 94 ? -8.226 -2.579 6.434 1.00 90.94 94 LEU A O 1
ATOM 711 N N . GLY A 1 95 ? -10.261 -3.202 7.163 1.00 89.69 95 GLY A N 1
ATOM 712 C CA . GLY A 1 95 ? -10.672 -1.922 7.744 1.00 89.69 95 GLY A CA 1
ATOM 713 C C . GLY A 1 95 ? -9.642 -1.296 8.684 1.00 89.69 95 GLY A C 1
ATOM 714 O O . GLY A 1 95 ? -9.335 -0.112 8.578 1.00 89.69 95 GLY A O 1
ATOM 715 N N . SER A 1 96 ? -8.999 -2.115 9.520 1.00 92.81 96 SER A N 1
ATOM 716 C CA . SER A 1 96 ? -7.966 -1.663 10.459 1.00 92.81 96 SER A CA 1
ATOM 717 C C . SER A 1 96 ? -6.576 -1.483 9.833 1.00 92.81 96 SER A C 1
ATOM 719 O O . SER A 1 96 ? -5.622 -1.208 10.558 1.00 92.81 96 SER A O 1
ATOM 721 N N . LEU A 1 97 ? -6.392 -1.746 8.534 1.00 94.25 97 LEU A N 1
ATOM 722 C CA . LEU A 1 97 ? -5.082 -1.627 7.891 1.00 94.25 97 LEU A CA 1
ATOM 723 C C . LEU A 1 97 ? -4.766 -0.173 7.560 1.00 94.25 97 LEU A C 1
ATOM 725 O O . LEU A 1 97 ? -5.633 0.573 7.107 1.00 94.25 97 LEU A O 1
ATOM 729 N N . LYS A 1 98 ? -3.497 0.200 7.727 1.00 93.56 98 LYS A N 1
ATOM 730 C CA . LYS A 1 98 ? -2.991 1.528 7.376 1.00 93.56 98 LYS A CA 1
ATOM 731 C C . LYS A 1 98 ? -3.011 1.728 5.857 1.00 93.56 98 LYS A C 1
ATOM 733 O O . LYS A 1 98 ? -2.472 0.906 5.110 1.00 93.56 98 LYS A O 1
ATOM 738 N N . VAL A 1 99 ? -3.602 2.835 5.411 1.00 93.88 99 VAL A N 1
ATOM 739 C CA . VAL A 1 99 ? -3.649 3.252 4.007 1.00 93.88 99 VAL A CA 1
ATOM 740 C C . VAL A 1 99 ? -2.482 4.177 3.708 1.00 93.88 99 VAL A C 1
ATOM 742 O O . VAL A 1 99 ? -2.315 5.232 4.324 1.00 93.88 99 VAL A O 1
ATOM 745 N N . TYR A 1 100 ? -1.701 3.802 2.702 1.00 93.31 100 TYR A N 1
ATOM 746 C CA . TYR A 1 100 ? -0.579 4.587 2.215 1.00 93.31 100 TYR A CA 1
ATOM 747 C C . TYR A 1 100 ? -0.794 4.987 0.768 1.00 93.31 100 TYR A C 1
ATOM 749 O O . TYR A 1 100 ? -1.352 4.240 -0.037 1.00 93.31 100 TYR A O 1
ATOM 757 N N . LYS A 1 101 ? -0.263 6.152 0.417 1.00 91.75 101 LYS A N 1
ATOM 758 C CA . LYS A 1 101 ? -0.104 6.574 -0.968 1.00 91.75 101 LYS A CA 1
ATOM 759 C C . LYS A 1 101 ? 1.343 6.475 -1.378 1.00 91.75 101 LYS A C 1
ATOM 761 O O . LYS A 1 101 ? 2.230 6.987 -0.694 1.00 91.75 101 LYS A O 1
ATOM 766 N N . CYS A 1 102 ? 1.562 5.872 -2.533 1.00 88.69 102 CYS A N 1
ATOM 767 C CA . CYS A 1 102 ? 2.863 5.748 -3.155 1.00 88.69 102 CYS A CA 1
ATOM 768 C C . CYS A 1 102 ? 3.075 6.760 -4.282 1.00 88.69 102 CYS A C 1
ATOM 770 O O . CYS A 1 102 ? 2.155 7.442 -4.749 1.00 88.69 102 CYS A O 1
ATOM 772 N N . ARG A 1 103 ? 4.332 6.868 -4.730 1.00 76.19 103 ARG A N 1
ATOM 773 C CA . ARG A 1 103 ? 4.661 7.574 -5.979 1.00 76.19 103 ARG A CA 1
ATOM 774 C C . ARG A 1 103 ? 3.812 6.994 -7.124 1.00 76.19 103 ARG A C 1
ATOM 776 O O . ARG A 1 103 ? 3.547 5.799 -7.129 1.00 76.19 103 ARG A O 1
ATOM 783 N N . GLN A 1 104 ? 3.392 7.840 -8.070 1.00 79.12 104 GLN A N 1
ATOM 784 C CA . GLN A 1 104 ? 2.417 7.513 -9.135 1.00 79.12 104 GLN A CA 1
ATOM 785 C C . GLN A 1 104 ? 0.952 7.350 -8.672 1.00 79.12 104 GLN A C 1
ATOM 787 O O . GLN A 1 104 ? 0.149 6.764 -9.384 1.00 79.12 104 GLN A O 1
ATOM 792 N N . MET A 1 105 ? 0.580 7.926 -7.520 1.00 85.12 105 MET A N 1
ATOM 793 C CA . MET A 1 105 ? -0.812 8.028 -7.035 1.00 85.12 105 MET A CA 1
ATOM 794 C C . MET A 1 105 ? -1.488 6.701 -6.659 1.00 85.12 105 MET A C 1
ATOM 796 O O . MET A 1 105 ? -2.687 6.689 -6.392 1.00 85.12 105 MET A O 1
ATOM 800 N N . PHE A 1 106 ? -0.737 5.604 -6.569 1.00 89.12 106 PHE A N 1
ATOM 801 C CA . PHE A 1 106 ? -1.267 4.348 -6.053 1.00 89.12 106 PHE A CA 1
ATOM 802 C C . PHE A 1 106 ? -1.601 4.454 -4.573 1.00 89.12 106 PHE A C 1
ATOM 804 O O . PHE A 1 106 ? -0.768 4.891 -3.778 1.00 89.12 106 PHE A O 1
ATOM 811 N N . LEU A 1 107 ? -2.796 3.997 -4.217 1.00 92.44 107 LEU A N 1
ATOM 812 C CA . LEU A 1 107 ? -3.193 3.750 -2.841 1.00 92.44 107 LEU A CA 1
ATOM 813 C C . LEU A 1 107 ? -3.028 2.267 -2.548 1.00 92.44 107 LEU A C 1
ATOM 815 O O . LEU A 1 107 ? -3.368 1.432 -3.386 1.00 92.44 107 LEU A O 1
ATOM 819 N N . LEU A 1 108 ? -2.487 1.933 -1.383 1.00 94.31 108 LEU A N 1
ATOM 820 C CA . LEU A 1 108 ? -2.302 0.546 -0.983 1.00 94.31 108 LEU A CA 1
ATOM 821 C C . LEU A 1 108 ? -2.401 0.361 0.525 1.00 94.31 108 LEU A C 1
ATOM 823 O O . LEU A 1 108 ? -2.153 1.280 1.305 1.00 94.31 108 LEU A O 1
ATOM 827 N N . VAL A 1 109 ? -2.713 -0.869 0.909 1.00 94.75 109 VAL A N 1
ATOM 828 C CA . VAL A 1 109 ? -2.597 -1.380 2.273 1.00 94.75 109 VAL A CA 1
ATOM 829 C C . VAL A 1 109 ? -1.591 -2.524 2.293 1.00 94.75 109 VAL A C 1
ATOM 831 O O . VAL A 1 109 ? -1.435 -3.254 1.312 1.00 94.75 109 VAL A O 1
ATOM 834 N N . VAL A 1 110 ? -0.910 -2.701 3.420 1.00 93.62 110 VAL A N 1
ATOM 835 C CA . VAL A 1 110 ? 0.038 -3.802 3.624 1.00 93.62 110 VAL A CA 1
ATOM 836 C C . VAL A 1 110 ? -0.557 -4.769 4.644 1.00 93.62 110 VAL A C 1
ATOM 838 O O . VAL A 1 110 ? -0.830 -4.356 5.776 1.00 93.62 110 VAL A O 1
ATOM 841 N N . PRO A 1 111 ? -0.752 -6.054 4.301 1.00 90.75 111 PRO A N 1
ATOM 842 C CA . PRO A 1 111 ? -1.214 -7.042 5.265 1.00 90.75 111 PRO A CA 1
ATOM 843 C C . PRO A 1 111 ? -0.304 -7.097 6.499 1.00 90.75 111 PRO A C 1
ATOM 845 O O . PRO A 1 111 ? 0.896 -7.333 6.394 1.00 90.75 111 PRO A O 1
ATOM 848 N N . GLY A 1 112 ? -0.892 -6.887 7.678 1.00 88.75 112 GLY A N 1
ATOM 849 C CA . GLY A 1 112 ? -0.175 -6.884 8.958 1.00 88.75 112 GLY A CA 1
ATOM 850 C C . GLY A 1 112 ? 0.217 -5.498 9.478 1.00 88.75 112 GLY A C 1
ATOM 851 O O . GLY A 1 112 ? 0.495 -5.389 10.666 1.00 88.75 112 GLY A O 1
ATOM 852 N N . LEU A 1 113 ? 0.164 -4.441 8.658 1.00 90.44 113 LEU A N 1
ATOM 853 C CA . LEU A 1 113 ? 0.321 -3.062 9.138 1.00 90.44 113 LEU A CA 1
ATOM 854 C C . LEU A 1 113 ? -1.041 -2.488 9.526 1.00 90.44 113 LEU A C 1
ATOM 856 O O . LEU A 1 113 ? -1.820 -2.068 8.668 1.00 90.44 113 LEU A O 1
ATOM 860 N N . ARG A 1 114 ? -1.336 -2.505 10.826 1.00 88.94 114 ARG A N 1
ATOM 861 C CA . ARG A 1 114 ? -2.607 -2.045 11.395 1.00 88.94 114 ARG A CA 1
ATOM 862 C C . ARG A 1 114 ? -2.450 -0.708 12.106 1.00 88.94 114 ARG A C 1
ATOM 864 O O . ARG A 1 114 ? -1.354 -0.371 12.547 1.00 88.94 114 ARG A O 1
ATOM 871 N N . GLU A 1 115 ? -3.536 0.052 12.154 1.00 78.75 115 GLU A N 1
ATOM 872 C CA . GLU A 1 115 ? -3.700 1.123 13.135 1.00 78.75 115 GLU A CA 1
ATOM 873 C C . GLU A 1 115 ? -4.002 0.454 14.489 1.00 78.75 115 GLU A C 1
ATOM 875 O O . GLU A 1 115 ? -4.864 -0.429 14.541 1.00 78.75 115 GLU A O 1
ATOM 880 N N . ASP A 1 116 ? -3.203 0.777 15.511 1.00 62.62 116 ASP A N 1
ATOM 881 C CA . ASP A 1 116 ? -3.348 0.279 16.892 1.00 62.62 116 ASP A CA 1
ATOM 882 C C . ASP A 1 116 ? -4.468 1.012 17.643 1.00 62.62 116 ASP A C 1
ATOM 884 O O . ASP A 1 116 ? -4.590 2.247 17.459 1.00 62.62 116 ASP A O 1
#

Sequence (116 aa):
MHNKDDKPQALFLFPDGKLLSDDLVCSGISPSGLEGKPCPFSEGGRMPRPQPIDEASKPRLGQSGELVPPCAVEYFGSLDAWQSAGEVRYPEALGSLKVYKCRQMFLLVVPGLRED

Secondary structure (DSSP, 8-state):
---TT---S-EEE-TTS-EEEHHHHHTS-S-GGGTTPPPTT-BTTBPPPPEEPPTTS-TTS-STT-EE-TTEEEEEEEHHHHHTTSS----GGGTTEEEEEETTS-EEEEEEEE--

Nearest PDB structures (foldseek):
  2dhi-assembly1_A  TM=4.408E-01  e=6.715E-01  Mus musculus
  4ggd-assembly1_A  TM=4.284E-01  e=3.922E+00  Homo sapiens
  4nh0-assembly2_B  TM=2.719E-01  e=8.901E+00  Thermomonospora curvata DSM 43183